Protein AF-A0A392R2T8-F1 (afdb_monomer_lite)

Structure (mmCIF, N/CA/C/O backbone):
data_AF-A0A392R2T8-F1
#
_entry.id   AF-A0A392R2T8-F1
#
loop_
_atom_site.group_PDB
_atom_site.id
_atom_site.type_symbol
_atom_site.label_atom_id
_atom_site.label_alt_id
_atom_site.label_comp_id
_atom_site.label_asym_id
_atom_site.label_entity_id
_atom_site.label_seq_id
_atom_site.pdbx_PDB_ins_code
_atom_site.Cartn_x
_atom_site.Cartn_y
_atom_site.Cartn_z
_atom_site.occupancy
_atom_site.B_iso_or_equiv
_atom_site.auth_seq_id
_atom_site.auth_comp_id
_atom_site.auth_asym_id
_atom_site.auth_atom_id
_atom_site.pdbx_PDB_model_num
ATOM 1 N N . MET A 1 1 ? 22.264 36.552 3.301 1.00 37.47 1 MET A N 1
ATOM 2 C CA . MET A 1 1 ? 21.047 35.847 3.755 1.00 37.47 1 MET A CA 1
ATOM 3 C C . MET A 1 1 ? 21.154 34.406 3.287 1.00 37.47 1 MET A C 1
ATOM 5 O O . MET A 1 1 ? 20.935 34.128 2.118 1.00 37.47 1 MET A O 1
ATOM 9 N N . THR A 1 2 ? 21.629 33.518 4.153 1.00 40.84 2 THR A N 1
ATOM 10 C CA . THR A 1 2 ? 21.805 32.093 3.854 1.00 40.84 2 THR A CA 1
ATOM 11 C C . THR A 1 2 ? 20.464 31.393 4.055 1.00 40.84 2 THR A C 1
ATOM 13 O O . THR A 1 2 ? 20.014 31.260 5.191 1.00 40.84 2 THR A O 1
ATOM 16 N N . SER A 1 3 ? 19.798 30.997 2.971 1.00 45.34 3 SER A N 1
ATOM 17 C CA . SER A 1 3 ? 18.601 30.161 3.062 1.00 45.34 3 SER A CA 1
ATOM 18 C C . SER A 1 3 ? 19.018 28.693 3.094 1.00 45.34 3 SER A C 1
ATOM 20 O O . SER A 1 3 ? 19.677 28.188 2.188 1.00 45.34 3 SER A O 1
ATOM 22 N N . SER A 1 4 ? 18.686 28.052 4.204 1.00 64.44 4 SER A N 1
ATOM 23 C CA . SER A 1 4 ? 18.873 26.648 4.522 1.00 64.44 4 SER A CA 1
ATOM 24 C C . SER A 1 4 ? 17.864 25.765 3.782 1.00 64.44 4 SER A C 1
ATOM 26 O O . SER A 1 4 ? 16.666 26.024 3.801 1.00 64.44 4 SER A O 1
ATOM 28 N N . SER A 1 5 ? 18.333 24.663 3.197 1.00 53.94 5 SER A N 1
ATOM 29 C CA . SER A 1 5 ? 17.568 23.408 3.094 1.00 53.94 5 SER A CA 1
ATOM 30 C C . SER A 1 5 ? 18.491 22.273 2.640 1.00 53.94 5 SER A C 1
ATOM 32 O O . SER A 1 5 ? 18.544 21.908 1.471 1.00 53.94 5 SER A O 1
ATOM 34 N N . ASN A 1 6 ? 19.224 21.681 3.587 1.00 55.44 6 ASN A N 1
ATOM 35 C CA . ASN A 1 6 ? 19.895 20.391 3.385 1.00 55.44 6 ASN A CA 1
ATOM 36 C C . ASN A 1 6 ? 18.845 19.267 3.355 1.00 55.44 6 ASN A C 1
ATOM 38 O O . ASN A 1 6 ? 18.786 18.429 4.251 1.00 55.44 6 ASN A O 1
ATOM 42 N N . ALA A 1 7 ? 17.972 19.269 2.350 1.00 63.34 7 ALA A N 1
ATOM 43 C CA . ALA A 1 7 ? 17.141 18.118 2.046 1.00 63.34 7 ALA A CA 1
ATOM 44 C C . ALA A 1 7 ? 17.959 17.203 1.128 1.00 63.34 7 ALA A C 1
ATOM 46 O O . ALA A 1 7 ? 18.077 17.457 -0.069 1.00 63.34 7 ALA A O 1
ATOM 47 N N . TYR A 1 8 ? 18.582 16.175 1.708 1.00 73.12 8 TYR A N 1
ATOM 48 C CA . TYR A 1 8 ? 19.346 15.170 0.969 1.00 73.12 8 TYR A CA 1
ATOM 49 C C . TYR A 1 8 ? 18.375 14.241 0.226 1.00 73.12 8 TYR A C 1
ATOM 51 O O . TYR A 1 8 ? 18.121 13.108 0.632 1.00 73.12 8 TYR A O 1
ATOM 59 N N . TRP A 1 9 ? 17.743 14.762 -0.824 1.00 81.06 9 TRP A N 1
ATOM 60 C CA . TRP A 1 9 ? 16.921 13.966 -1.722 1.00 81.06 9 TRP A CA 1
ATOM 61 C C . TRP A 1 9 ? 17.826 13.151 -2.648 1.00 81.06 9 TRP A C 1
ATOM 63 O O . TR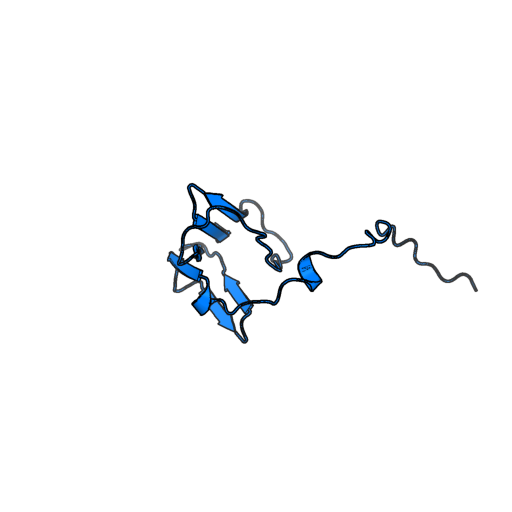P A 1 9 ? 18.852 13.665 -3.104 1.00 81.06 9 TRP A O 1
ATOM 73 N N . PRO A 1 10 ? 17.469 11.892 -2.952 1.00 87.56 10 PRO A N 1
ATOM 74 C CA . PRO A 1 10 ? 18.188 11.138 -3.963 1.00 87.56 10 PRO A CA 1
ATOM 75 C C . PRO A 1 10 ? 18.121 11.879 -5.310 1.00 87.56 10 PRO A C 1
ATOM 77 O O . PRO A 1 10 ? 17.120 12.547 -5.595 1.00 87.56 10 PRO A O 1
ATOM 80 N N . PRO A 1 11 ? 19.163 11.771 -6.153 1.00 89.25 11 PRO A N 1
ATOM 81 C CA . PRO A 1 11 ? 19.143 12.377 -7.475 1.00 89.25 11 PRO A CA 1
ATOM 82 C C . PRO A 1 11 ? 17.993 11.805 -8.313 1.00 89.25 11 PRO A C 1
ATOM 84 O O . PRO A 1 11 ? 17.615 10.639 -8.175 1.00 89.25 11 PRO A O 1
ATOM 87 N N . SER A 1 12 ? 17.438 12.634 -9.197 1.00 87.31 12 SER A N 1
ATOM 88 C CA . SER A 1 12 ? 16.323 12.252 -10.064 1.00 87.31 12 SER A CA 1
ATOM 89 C C . SER A 1 12 ? 16.658 11.001 -10.895 1.00 87.31 12 SER A C 1
ATOM 91 O O . SER A 1 12 ? 17.644 11.022 -11.631 1.00 87.31 12 SER A O 1
ATOM 93 N N . PRO A 1 13 ? 15.816 9.951 -10.883 1.00 87.31 13 PRO A N 1
ATOM 94 C CA . PRO A 1 13 ? 16.061 8.712 -11.631 1.00 87.31 13 PRO A CA 1
ATOM 95 C C . PRO A 1 13 ? 16.061 8.850 -13.164 1.00 87.31 13 PRO A C 1
ATOM 97 O O . PRO A 1 13 ? 16.352 7.884 -13.860 1.00 87.31 13 PRO A O 1
ATOM 100 N N . GLY A 1 14 ? 15.642 9.994 -13.720 1.00 90.56 14 GLY A N 1
ATOM 101 C CA . GLY A 1 14 ? 15.498 10.217 -15.170 1.00 90.56 14 GLY A CA 1
ATOM 102 C C . GLY A 1 14 ? 14.317 9.482 -15.826 1.00 90.56 14 GLY A C 1
ATOM 103 O O . GLY A 1 14 ? 13.829 9.910 -16.870 1.00 90.56 14 GLY A O 1
ATOM 104 N N . TYR A 1 15 ? 13.797 8.427 -15.193 1.00 90.06 15 TYR A N 1
ATOM 105 C CA . TYR A 1 15 ? 12.636 7.665 -15.645 1.00 90.06 15 TYR A CA 1
ATOM 106 C C . TYR A 1 15 ? 11.700 7.314 -14.481 1.00 90.06 15 TYR A C 1
ATOM 108 O O . TYR A 1 15 ? 12.128 6.783 -13.459 1.00 90.06 15 TYR A O 1
ATOM 116 N N . TRP A 1 16 ? 10.402 7.571 -14.662 1.00 89.19 16 TRP A N 1
ATOM 117 C CA . TRP A 1 16 ? 9.364 7.323 -13.658 1.00 89.19 16 TRP A CA 1
ATOM 118 C C . TRP A 1 16 ? 8.359 6.290 -14.179 1.00 89.19 16 TRP A C 1
ATOM 120 O O . TRP A 1 16 ? 7.445 6.660 -14.916 1.00 89.19 16 TRP A O 1
ATOM 130 N N . PRO A 1 17 ? 8.478 4.999 -13.820 1.00 88.56 17 PRO A N 1
ATOM 131 C CA . PRO A 1 17 ? 7.552 3.976 -14.306 1.00 88.56 17 PRO A CA 1
ATOM 132 C C . PRO A 1 17 ? 6.106 4.247 -13.867 1.00 88.56 17 PRO A C 1
ATOM 134 O O . PRO A 1 17 ? 5.181 4.022 -14.641 1.00 88.56 17 PRO A O 1
ATOM 137 N N . SER A 1 18 ? 5.898 4.809 -12.674 1.00 87.69 18 SER A N 1
ATOM 138 C CA . SER A 1 18 ? 4.567 5.130 -12.142 1.00 87.69 18 SER A CA 1
ATOM 139 C C . SER A 1 18 ? 3.787 6.150 -12.978 1.00 87.69 18 SER A C 1
ATOM 141 O O . SER A 1 18 ? 2.564 6.089 -12.991 1.00 87.69 18 SER A O 1
ATOM 143 N N . SER A 1 19 ? 4.452 7.052 -13.714 1.00 88.31 19 SER A N 1
ATOM 144 C CA . SER A 1 19 ? 3.772 8.036 -14.575 1.00 88.31 19 SER A CA 1
ATOM 145 C C . SER A 1 19 ? 3.317 7.453 -15.915 1.00 88.31 19 SER A C 1
ATOM 147 O O . SER A 1 19 ? 2.468 8.035 -16.589 1.00 88.31 19 SER A O 1
ATOM 149 N N . LYS A 1 20 ? 3.865 6.297 -16.314 1.00 90.06 20 LYS A N 1
ATOM 150 C CA . LYS A 1 20 ? 3.491 5.600 -17.553 1.00 90.06 20 LYS A CA 1
ATOM 151 C C . LYS A 1 20 ? 2.230 4.756 -17.399 1.00 90.06 20 LYS A C 1
ATOM 153 O O . LYS A 1 20 ? 1.545 4.513 -18.390 1.00 90.06 20 LYS A O 1
ATOM 158 N N . PHE A 1 21 ? 1.906 4.329 -16.180 1.00 87.38 21 PHE A N 1
ATOM 159 C CA . PHE A 1 21 ? 0.724 3.520 -15.898 1.00 87.38 21 PHE A CA 1
ATOM 160 C C . PHE A 1 21 ? -0.388 4.382 -15.294 1.00 87.38 21 PHE A C 1
ATOM 162 O O . PHE A 1 21 ? -0.161 5.145 -14.360 1.00 87.38 21 PHE A O 1
ATOM 169 N N . LYS A 1 22 ? -1.615 4.259 -15.816 1.00 86.38 22 LYS A N 1
ATOM 170 C CA . LYS A 1 22 ? -2.779 4.945 -15.238 1.00 86.38 22 LYS A CA 1
ATOM 171 C C . LYS A 1 22 ? -3.244 4.243 -13.965 1.00 86.38 22 LYS A C 1
ATOM 173 O O . LYS A 1 22 ? -3.344 3.017 -13.934 1.00 86.38 22 LYS A O 1
ATOM 178 N N . SER A 1 23 ? -3.628 5.034 -12.967 1.00 86.62 23 SER A N 1
ATOM 179 C CA . SER A 1 23 ? -4.340 4.542 -11.787 1.00 86.62 23 SER A CA 1
ATOM 180 C C . SER A 1 23 ? -5.647 3.861 -12.196 1.00 86.62 23 SER A C 1
ATOM 182 O O . SER A 1 23 ? -6.360 4.331 -13.086 1.00 86.62 23 SER A O 1
ATOM 184 N N . MET A 1 24 ? -5.970 2.750 -11.539 1.00 87.12 24 MET A N 1
ATOM 185 C CA . MET A 1 24 ? -7.190 1.984 -11.789 1.00 87.12 24 MET A CA 1
ATOM 186 C C . MET A 1 24 ? -8.182 2.126 -10.642 1.00 87.12 24 MET A C 1
ATOM 188 O O . MET A 1 24 ? -7.788 2.466 -9.525 1.00 87.12 24 MET A O 1
ATOM 192 N N . SER A 1 25 ? -9.461 1.837 -10.904 1.00 89.56 25 SER A N 1
ATOM 193 C CA . SER A 1 25 ? -10.437 1.803 -9.824 1.00 89.56 25 SER A CA 1
ATOM 194 C C . SER A 1 25 ? -10.337 0.551 -8.962 1.00 89.56 25 SER A C 1
ATOM 196 O O . SER A 1 25 ? -10.137 -0.541 -9.496 1.00 89.56 25 SER A O 1
ATOM 198 N N . PHE A 1 26 ? -10.479 0.694 -7.640 1.00 89.62 26 PHE A N 1
ATOM 199 C CA . PHE A 1 26 ? -10.313 -0.426 -6.704 1.00 89.62 26 PHE A CA 1
ATOM 200 C C . PHE A 1 26 ? -11.229 -1.596 -7.070 1.00 89.62 26 PHE A C 1
ATOM 202 O O . PHE A 1 26 ? -10.733 -2.674 -7.377 1.00 89.62 26 PHE A O 1
ATOM 209 N N . TYR A 1 27 ? -12.541 -1.361 -7.182 1.00 88.81 27 TYR A N 1
ATOM 210 C CA . TYR A 1 27 ? -13.518 -2.406 -7.519 1.00 88.81 27 TYR A CA 1
ATOM 211 C C . TYR A 1 27 ? -13.366 -2.993 -8.931 1.00 88.81 27 TYR A C 1
ATOM 213 O O . TYR A 1 27 ? -13.971 -4.014 -9.241 1.00 88.81 27 TYR A O 1
ATOM 221 N N . LYS A 1 28 ? -12.552 -2.381 -9.802 1.00 90.25 28 LYS A N 1
ATOM 222 C CA . LYS A 1 28 ? -12.234 -2.941 -11.123 1.00 90.25 28 LYS A CA 1
ATOM 223 C C . LYS A 1 28 ? -11.099 -3.966 -11.061 1.00 90.25 28 LYS A C 1
ATOM 225 O O . LYS A 1 28 ? -11.040 -4.850 -11.912 1.00 90.25 28 LYS A O 1
ATOM 230 N N . GLY A 1 29 ? -10.183 -3.832 -10.101 1.00 89.12 29 GLY A N 1
ATOM 231 C CA . GLY A 1 29 ? -8.988 -4.678 -9.988 1.00 89.12 29 GLY A CA 1
ATOM 232 C C . GLY A 1 29 ? -8.974 -5.610 -8.789 1.00 89.12 29 GLY A C 1
ATOM 233 O O . GLY A 1 29 ? -8.360 -6.676 -8.849 1.00 89.12 29 GLY A O 1
ATOM 234 N N . PHE A 1 30 ? -9.655 -5.219 -7.718 1.00 92.50 30 PHE A N 1
ATOM 235 C CA . PHE A 1 30 ? -9.531 -5.811 -6.400 1.00 92.50 30 PHE A CA 1
ATOM 236 C C . PHE A 1 30 ? -10.901 -6.060 -5.776 1.00 92.50 30 PHE A C 1
ATOM 238 O O . PHE A 1 30 ? -11.884 -5.374 -6.052 1.00 92.50 30 PHE A O 1
ATOM 245 N N . THR A 1 31 ? -10.939 -7.064 -4.912 1.00 93.25 31 THR A N 1
ATOM 246 C CA . THR A 1 31 ? -12.080 -7.412 -4.073 1.00 93.25 31 THR A CA 1
ATOM 247 C C . THR A 1 31 ? -11.616 -7.524 -2.631 1.00 93.25 31 THR A C 1
ATOM 249 O O . THR A 1 31 ? -10.466 -7.893 -2.372 1.00 93.25 31 THR A O 1
ATOM 252 N N . ASN A 1 32 ? -12.510 -7.238 -1.687 1.00 92.88 32 ASN A N 1
ATOM 253 C CA . ASN A 1 32 ? -12.251 -7.541 -0.285 1.00 92.88 32 ASN A CA 1
ATOM 254 C C . ASN A 1 32 ? -11.987 -9.052 -0.129 1.00 92.88 32 ASN A C 1
ATOM 256 O O . ASN A 1 32 ? -12.614 -9.875 -0.804 1.00 92.88 32 ASN A O 1
ATOM 260 N N . LEU A 1 33 ? -11.005 -9.391 0.705 1.00 92.19 33 LEU A N 1
ATOM 261 C CA . LEU A 1 33 ? -10.674 -10.762 1.078 1.00 92.19 33 LEU A CA 1
ATOM 262 C C . LEU A 1 33 ? -11.301 -11.105 2.432 1.00 92.19 33 LEU A C 1
ATOM 264 O O . LEU A 1 33 ? -11.855 -12.190 2.582 1.00 92.19 33 LEU A O 1
ATOM 268 N N . TRP A 1 34 ? -11.190 -10.190 3.395 1.00 92.69 34 TRP A N 1
ATOM 269 C CA . TRP A 1 34 ? -11.742 -10.309 4.742 1.00 92.69 34 TRP A CA 1
ATOM 270 C C . TRP A 1 34 ? -11.860 -8.923 5.398 1.00 92.69 34 TRP A C 1
ATOM 272 O O . TRP A 1 34 ? -11.258 -7.951 4.935 1.00 92.69 34 TRP A O 1
ATOM 282 N N . GLY A 1 35 ? -12.641 -8.826 6.476 1.00 90.62 35 GLY A N 1
ATOM 283 C CA . GLY A 1 35 ? -12.849 -7.575 7.216 1.00 90.62 35 GLY A CA 1
ATOM 284 C C . GLY A 1 35 ? -13.549 -6.470 6.410 1.00 90.62 35 GLY A C 1
ATOM 285 O O . GLY A 1 35 ? -13.011 -5.362 6.342 1.00 90.62 35 GLY A O 1
ATOM 286 N N . PRO A 1 36 ? -14.720 -6.723 5.784 1.00 88.69 36 PRO A N 1
ATOM 287 C CA . PRO A 1 36 ? -15.446 -5.708 5.012 1.00 88.69 36 PRO A CA 1
ATOM 288 C C . PRO A 1 36 ? -15.900 -4.517 5.867 1.00 88.69 36 PRO A C 1
ATOM 290 O O . PRO A 1 36 ? -15.9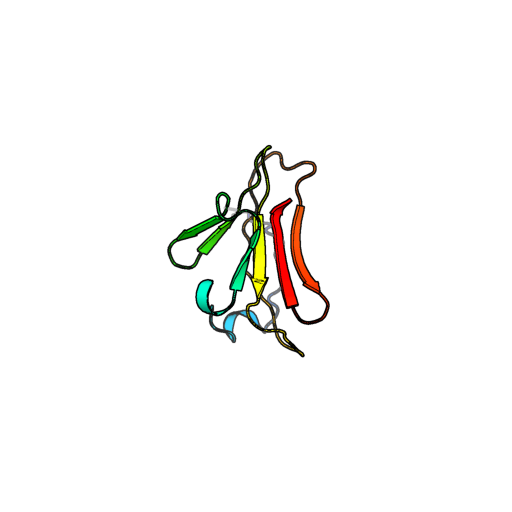93 -3.404 5.360 1.00 88.69 36 PRO A O 1
ATOM 293 N N . GLN A 1 37 ? -16.135 -4.730 7.165 1.00 91.06 37 GLN A N 1
ATOM 294 C CA . GLN A 1 37 ? -16.465 -3.673 8.123 1.00 91.06 37 GLN A CA 1
ATOM 295 C C . GLN A 1 37 ? -15.293 -2.708 8.388 1.00 91.06 37 GLN A C 1
ATOM 297 O O . GLN A 1 37 ? -15.522 -1.567 8.779 1.00 91.06 37 GLN A O 1
ATOM 302 N N . HIS A 1 38 ? -14.058 -3.151 8.124 1.00 92.12 38 HIS A N 1
ATOM 303 C CA . HIS A 1 38 ? -12.811 -2.402 8.310 1.00 92.12 38 HIS A CA 1
ATOM 304 C C . HIS A 1 38 ? -12.249 -1.854 6.991 1.00 92.12 38 HIS A C 1
ATOM 306 O O . HIS A 1 38 ? -11.045 -1.630 6.852 1.00 92.12 38 HIS A O 1
ATOM 312 N N . GLN A 1 39 ? -13.122 -1.666 5.997 1.00 92.38 39 GLN A N 1
ATOM 313 C CA . GLN A 1 39 ? -12.764 -1.172 4.676 1.00 92.38 39 GLN A CA 1
ATOM 314 C C . GLN A 1 39 ? -13.715 -0.050 4.244 1.00 92.38 39 GLN A C 1
ATOM 316 O O . GLN A 1 39 ? -14.933 -0.210 4.226 1.00 92.38 39 GLN A O 1
ATOM 321 N N . ARG A 1 40 ? -13.155 1.090 3.833 1.00 92.06 40 ARG A N 1
ATOM 322 C CA . ARG A 1 40 ? -13.899 2.249 3.324 1.00 92.06 40 ARG A CA 1
ATOM 323 C C . ARG A 1 40 ? -13.273 2.709 2.021 1.00 92.06 40 ARG A C 1
ATOM 325 O O . ARG A 1 40 ? -12.059 2.875 1.937 1.00 92.06 40 ARG A O 1
ATOM 332 N N . LEU A 1 41 ? -14.102 2.908 1.002 1.00 90.75 41 LEU A N 1
ATOM 333 C CA . LEU A 1 41 ? -13.661 3.408 -0.294 1.00 90.75 41 LEU A CA 1
ATOM 334 C C . LEU A 1 41 ? -14.211 4.811 -0.528 1.00 90.75 41 LEU A C 1
ATOM 336 O O . LEU A 1 41 ? -15.424 4.999 -0.568 1.00 90.75 41 LEU A O 1
ATOM 340 N N . GLU A 1 42 ? -13.319 5.773 -0.740 1.00 89.25 42 GLU A N 1
ATOM 341 C CA . GLU A 1 42 ? -13.674 7.160 -1.036 1.00 89.25 42 GLU A CA 1
ATOM 342 C C . GLU A 1 42 ? -12.898 7.644 -2.247 1.00 89.25 42 GLU A C 1
ATOM 344 O O . GLU A 1 42 ? -11.675 7.582 -2.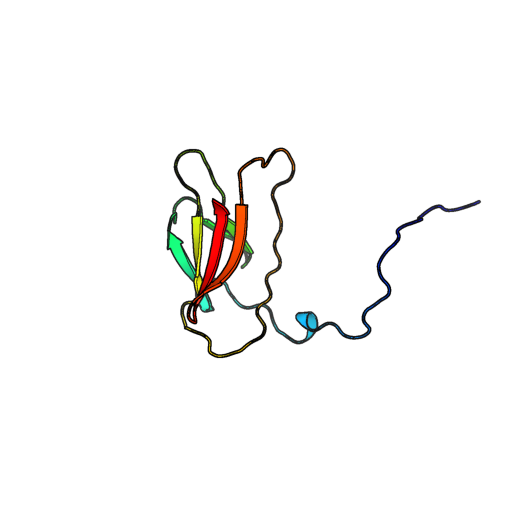257 1.00 89.25 42 GLU A O 1
ATOM 349 N N . GLN A 1 43 ? -13.599 8.115 -3.283 1.00 84.38 43 GLN A N 1
ATOM 350 C CA . GLN A 1 43 ? -12.976 8.705 -4.479 1.00 84.38 43 GLN A CA 1
ATOM 351 C C . GLN A 1 43 ? -11.806 7.878 -5.040 1.00 84.38 43 GLN A C 1
ATOM 353 O O . GLN A 1 43 ? -10.799 8.410 -5.498 1.00 84.38 43 GLN A O 1
ATOM 358 N N . ASN A 1 44 ? -11.961 6.552 -5.017 1.00 83.50 44 ASN A N 1
ATOM 359 C CA . ASN A 1 44 ? -10.973 5.588 -5.483 1.00 83.50 44 ASN A CA 1
ATOM 360 C C . ASN A 1 44 ? -9.707 5.413 -4.617 1.00 83.50 44 ASN A C 1
ATOM 362 O O . ASN A 1 44 ? -8.790 4.690 -5.006 1.00 83.50 44 ASN A O 1
ATOM 366 N N . ALA A 1 45 ? -9.676 6.018 -3.433 1.00 88.62 45 ALA A N 1
ATOM 367 C CA . ALA A 1 45 ? -8.757 5.685 -2.360 1.00 88.62 45 ALA A CA 1
ATOM 368 C C . ALA A 1 45 ? -9.396 4.629 -1.452 1.00 88.62 45 ALA A C 1
ATOM 370 O O . ALA A 1 45 ? -10.552 4.753 -1.039 1.00 88.62 45 ALA A O 1
ATOM 371 N N . LEU A 1 46 ? -8.637 3.576 -1.159 1.00 91.50 46 LEU A N 1
ATOM 372 C CA . LEU A 1 46 ? -9.040 2.558 -0.203 1.00 91.50 46 LEU A CA 1
ATOM 373 C C . LEU A 1 46 ? -8.405 2.857 1.150 1.00 91.50 46 LEU A C 1
ATOM 375 O O . LEU A 1 46 ? -7.181 2.906 1.263 1.00 91.50 46 LEU A O 1
ATOM 379 N N . THR A 1 47 ? -9.242 2.969 2.170 1.00 92.25 47 THR A N 1
ATOM 380 C CA . THR A 1 47 ? -8.819 3.023 3.563 1.00 92.25 47 THR A CA 1
ATOM 381 C C . THR A 1 47 ? -9.164 1.695 4.212 1.00 92.25 47 THR A C 1
ATOM 383 O O . THR A 1 47 ? -10.330 1.300 4.250 1.00 92.25 47 THR A O 1
ATOM 386 N N . ILE A 1 48 ? -8.143 1.016 4.719 1.00 92.00 48 ILE A N 1
ATOM 387 C CA . ILE A 1 48 ? -8.278 -0.153 5.585 1.00 92.00 48 ILE A CA 1
ATOM 388 C C . ILE A 1 48 ? -7.696 0.184 6.950 1.00 92.00 48 ILE A C 1
ATOM 390 O O . ILE A 1 48 ? -6.734 0.950 7.040 1.00 92.00 48 ILE A O 1
ATOM 394 N N . TRP A 1 49 ? -8.303 -0.346 8.003 1.00 90.69 49 TRP A N 1
ATOM 395 C CA . TRP A 1 49 ? -7.824 -0.156 9.366 1.00 90.69 49 TRP A CA 1
ATOM 396 C C . TRP A 1 49 ? -7.891 -1.456 10.159 1.00 90.69 49 TRP A C 1
ATOM 398 O O . TRP A 1 49 ? -8.509 -2.432 9.743 1.00 90.69 49 TRP A O 1
ATOM 408 N N . LEU A 1 50 ? -7.180 -1.458 11.278 1.00 90.81 50 LEU A N 1
ATOM 409 C CA . LEU A 1 50 ? -7.102 -2.551 12.229 1.00 90.81 50 LEU A CA 1
ATOM 410 C C . LEU A 1 50 ? -7.596 -2.007 13.554 1.00 90.81 50 LEU A C 1
ATOM 412 O O . LEU A 1 50 ? -7.154 -0.946 14.003 1.00 90.81 50 LEU A O 1
ATOM 416 N N . ASP A 1 51 ? -8.497 -2.747 14.172 1.00 88.25 51 ASP A N 1
ATOM 417 C CA . ASP A 1 51 ? -8.854 -2.560 15.564 1.00 88.25 51 ASP A CA 1
ATOM 418 C C . ASP A 1 51 ? -8.602 -3.861 16.342 1.00 88.25 51 ASP A C 1
ATOM 420 O O . ASP A 1 51 ? -8.046 -4.829 15.825 1.00 88.25 51 ASP A O 1
ATOM 424 N N . ARG A 1 52 ? -8.997 -3.898 17.617 1.00 86.19 52 ARG A N 1
ATOM 425 C CA . ARG A 1 52 ? -8.830 -5.107 18.442 1.00 86.19 52 ARG A CA 1
ATOM 426 C C . ARG A 1 52 ? -9.699 -6.281 17.983 1.00 86.19 52 ARG A C 1
ATOM 428 O O . ARG A 1 52 ? -9.488 -7.390 18.461 1.00 86.19 52 ARG A O 1
ATOM 435 N N . THR A 1 53 ? -10.702 -6.038 17.144 1.00 88.06 53 THR A N 1
ATOM 436 C CA . THR A 1 53 ? -11.653 -7.057 16.698 1.00 88.06 53 THR A CA 1
ATOM 437 C C . THR A 1 53 ? -11.159 -7.758 15.442 1.00 88.06 53 THR A C 1
ATOM 439 O O . THR A 1 53 ? -11.215 -8.983 15.367 1.00 88.06 53 THR A O 1
ATOM 442 N N . SER A 1 54 ? -10.663 -7.005 14.458 1.00 88.75 54 SER A N 1
ATOM 443 C CA . SER A 1 54 ? -10.091 -7.552 13.228 1.00 88.75 54 SER A CA 1
ATOM 444 C C . SER A 1 54 ? -9.364 -6.481 12.418 1.00 88.75 54 SER A C 1
ATOM 446 O O . SER A 1 54 ? -9.660 -5.292 12.511 1.00 88.75 54 SER A O 1
ATOM 448 N N . GLY A 1 55 ? -8.435 -6.922 11.577 1.00 91.56 55 GLY A N 1
ATOM 449 C CA . GLY A 1 55 ? -7.883 -6.106 10.500 1.00 91.56 55 GLY A CA 1
ATOM 450 C C . GLY A 1 55 ? -8.734 -6.129 9.234 1.00 91.56 55 GLY A C 1
ATOM 451 O O . GLY A 1 55 ? -9.936 -6.424 9.251 1.00 91.56 55 GLY A O 1
ATOM 452 N N . SER A 1 56 ? -8.082 -5.871 8.105 1.00 94.56 56 SER A N 1
ATOM 453 C CA . SER A 1 56 ? -8.711 -5.989 6.793 1.00 94.56 56 SER A CA 1
ATOM 454 C C . SER A 1 56 ? -7.702 -6.370 5.719 1.00 94.56 56 SER A C 1
ATOM 456 O O . SER A 1 56 ? -6.499 -6.124 5.829 1.00 94.56 56 SER A O 1
ATOM 458 N N . GLY A 1 57 ? -8.197 -6.951 4.632 1.00 94.06 57 GLY A N 1
ATOM 459 C CA . GLY A 1 57 ? -7.366 -7.271 3.486 1.00 94.06 57 GLY A CA 1
ATOM 460 C C . GLY A 1 57 ? -8.157 -7.363 2.197 1.00 94.06 57 GLY A C 1
ATOM 461 O O . GLY A 1 57 ? -9.354 -7.654 2.181 1.00 94.06 57 GLY A O 1
ATOM 462 N N . PHE A 1 58 ? -7.463 -7.154 1.086 1.00 94.38 58 PHE A N 1
ATOM 463 C CA . PHE A 1 58 ? -8.025 -7.252 -0.252 1.00 94.38 58 PHE A CA 1
ATOM 464 C C . PHE A 1 58 ? -7.104 -8.037 -1.175 1.00 94.38 58 PHE A C 1
ATOM 466 O O . PHE A 1 58 ? -5.889 -8.083 -0.985 1.00 94.38 58 PHE A O 1
ATOM 473 N N . LYS A 1 59 ? -7.690 -8.655 -2.198 1.00 94.25 59 LYS A N 1
ATOM 474 C CA . LYS A 1 59 ? -6.959 -9.401 -3.224 1.00 94.25 59 LYS A CA 1
ATOM 475 C C . LYS A 1 59 ? -7.354 -8.958 -4.621 1.00 94.25 59 LYS A C 1
ATOM 477 O O . LYS A 1 59 ? -8.441 -8.420 -4.826 1.00 94.25 59 LYS A O 1
ATOM 482 N N . SER A 1 60 ? -6.495 -9.218 -5.595 1.00 93.62 60 SER A N 1
ATOM 483 C CA . SER A 1 60 ? -6.827 -9.033 -7.000 1.00 93.62 60 SER A CA 1
ATOM 484 C C . SER A 1 60 ? -7.952 -9.974 -7.427 1.00 93.62 60 SER A C 1
ATOM 486 O O . SER A 1 60 ? -8.050 -11.114 -6.972 1.00 93.62 60 SER A O 1
ATOM 488 N N . VAL A 1 61 ? -8.815 -9.490 -8.320 1.00 92.50 61 VAL A N 1
ATOM 489 C CA . VAL A 1 61 ? -9.924 -10.283 -8.879 1.00 92.50 61 VAL A CA 1
ATOM 490 C C . VAL A 1 61 ? -9.401 -11.351 -9.837 1.00 92.50 61 VAL A C 1
ATOM 492 O O . VAL A 1 61 ? -9.963 -12.440 -9.931 1.00 92.50 61 VAL A O 1
ATOM 495 N N . ARG A 1 62 ? -8.323 -11.040 -10.561 1.00 90.62 62 ARG A N 1
ATOM 496 C CA . ARG A 1 62 ? -7.703 -11.934 -11.540 1.00 90.62 62 ARG A CA 1
ATOM 497 C C . ARG A 1 62 ? -6.287 -12.305 -11.098 1.00 90.62 62 ARG A C 1
ATOM 499 O O . ARG A 1 62 ? -5.608 -11.457 -10.506 1.00 90.62 62 ARG A O 1
ATOM 506 N N . PRO A 1 63 ? -5.839 -13.531 -11.409 1.00 91.25 63 PRO A N 1
ATOM 507 C CA . PRO A 1 63 ? -4.445 -13.895 -11.272 1.00 91.25 63 PRO A CA 1
ATOM 508 C C . PRO A 1 63 ? -3.607 -13.209 -12.354 1.00 91.25 63 PRO A C 1
ATOM 510 O O . PRO A 1 63 ? -4.079 -12.928 -13.458 1.00 91.25 63 PRO A O 1
ATOM 513 N N . PH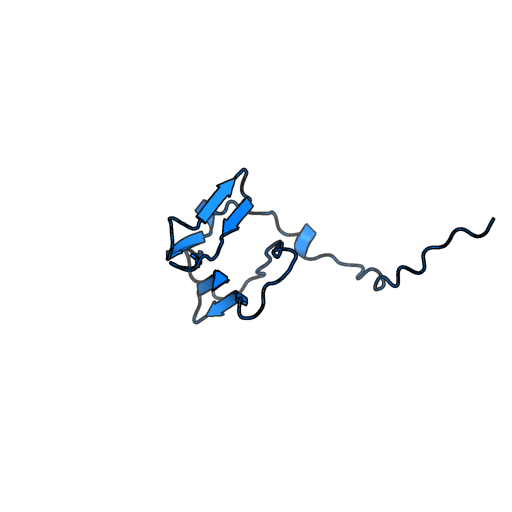E A 1 64 ? -2.340 -12.985 -12.044 1.00 88.81 64 PHE A N 1
ATOM 514 C CA . PHE A 1 64 ? -1.354 -12.392 -12.924 1.00 88.81 64 PHE A CA 1
ATOM 515 C C . PHE A 1 64 ? -0.194 -13.356 -13.155 1.00 88.81 64 PHE A C 1
ATOM 517 O O . PHE A 1 64 ? 0.256 -14.046 -12.242 1.00 88.81 64 PHE A O 1
ATOM 524 N N . ARG A 1 65 ? 0.319 -13.362 -14.387 1.00 90.81 65 ARG A N 1
ATOM 525 C CA . ARG A 1 65 ? 1.541 -14.087 -14.763 1.00 90.81 65 ARG A CA 1
ATOM 526 C C . ARG A 1 65 ? 2.781 -13.197 -14.670 1.00 90.81 65 ARG A C 1
ATOM 528 O O . ARG A 1 65 ? 3.843 -13.652 -14.267 1.00 90.81 65 ARG A O 1
ATOM 535 N N . SER A 1 66 ? 2.636 -11.935 -15.057 1.00 89.44 66 SER A N 1
ATOM 536 C CA . SER A 1 66 ? 3.659 -10.893 -15.004 1.00 89.44 66 SER A CA 1
ATOM 537 C C . SER A 1 66 ? 2.974 -9.527 -15.051 1.00 89.44 66 SER A C 1
ATOM 539 O O . SER A 1 66 ? 1.827 -9.413 -15.490 1.00 89.44 66 SER A O 1
ATOM 541 N N . GLY A 1 67 ? 3.652 -8.487 -14.576 1.00 89.88 67 GLY A N 1
ATOM 542 C CA . GLY A 1 67 ? 3.122 -7.130 -14.597 1.00 89.88 67 GLY A CA 1
ATOM 543 C C . GLY A 1 67 ? 3.874 -6.201 -13.657 1.00 89.88 67 GLY A C 1
ATOM 544 O O . GLY A 1 67 ? 4.654 -6.647 -12.817 1.00 89.88 67 GLY A O 1
ATOM 545 N N . TYR A 1 68 ? 3.627 -4.903 -1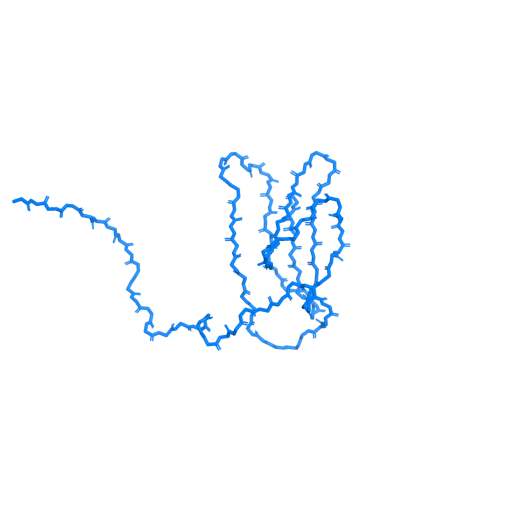3.813 1.00 90.56 68 TYR A N 1
ATOM 546 C CA . TYR A 1 68 ? 4.044 -3.897 -12.848 1.00 90.56 68 TYR A CA 1
ATOM 547 C C . TYR A 1 68 ? 2.898 -3.638 -11.874 1.00 90.56 68 TYR A C 1
ATOM 549 O O . TYR A 1 68 ? 1.786 -3.297 -12.281 1.00 90.56 68 TYR A O 1
ATOM 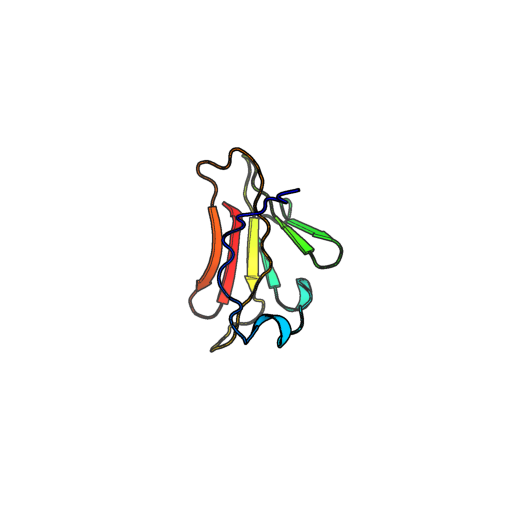557 N N . PHE A 1 69 ? 3.191 -3.788 -10.589 1.00 90.56 69 PHE A N 1
ATOM 558 C CA . PHE A 1 69 ? 2.234 -3.601 -9.518 1.00 90.56 69 PHE A CA 1
ATOM 559 C C . PHE A 1 69 ? 2.693 -2.456 -8.633 1.00 90.56 69 PHE A C 1
ATOM 561 O O . PHE A 1 69 ? 3.679 -2.568 -7.910 1.00 90.56 69 PHE A O 1
ATOM 568 N N . GLY A 1 70 ? 1.979 -1.341 -8.722 1.00 90.38 70 GLY A N 1
ATOM 569 C CA . GLY A 1 70 ? 2.225 -0.162 -7.910 1.00 90.38 70 GLY A CA 1
ATOM 570 C C . GLY A 1 70 ? 0.981 0.198 -7.119 1.00 90.38 70 GLY A C 1
ATOM 571 O O . GLY A 1 70 ? -0.135 0.112 -7.629 1.00 90.38 70 GLY A O 1
ATOM 572 N N . ALA A 1 71 ? 1.189 0.631 -5.883 1.00 90.31 71 ALA A N 1
ATOM 573 C CA . ALA A 1 71 ? 0.159 1.226 -5.054 1.00 90.31 71 ALA A CA 1
ATOM 574 C C . ALA A 1 71 ? 0.740 2.457 -4.359 1.00 90.31 71 ALA A C 1
ATOM 576 O O . ALA A 1 71 ? 1.893 2.454 -3.929 1.00 90.31 71 ALA A O 1
ATOM 577 N N . SER A 1 72 ? -0.068 3.509 -4.249 1.00 90.94 72 SER A N 1
ATOM 578 C CA . SER A 1 72 ? 0.252 4.641 -3.386 1.00 90.94 72 SER A CA 1
ATOM 579 C C . SER A 1 72 ? -0.260 4.316 -1.989 1.00 90.94 72 SER A C 1
ATOM 581 O O . SER A 1 72 ? -1.470 4.276 -1.777 1.00 90.94 72 SER A O 1
ATOM 583 N N . ILE A 1 73 ? 0.651 4.050 -1.055 1.00 91.62 73 ILE A N 1
ATOM 584 C CA . ILE A 1 73 ? 0.320 3.616 0.305 1.00 91.62 73 ILE A CA 1
ATOM 585 C C . ILE A 1 73 ? 0.641 4.753 1.271 1.00 91.62 73 ILE A C 1
ATOM 587 O O . ILE A 1 73 ? 1.743 5.299 1.256 1.00 91.62 73 ILE A O 1
ATOM 591 N N . LYS A 1 74 ? -0.325 5.093 2.125 1.00 91.88 74 LYS A N 1
ATOM 592 C CA . LYS A 1 74 ? -0.137 6.021 3.239 1.00 91.88 74 LYS A CA 1
ATOM 593 C C . LYS A 1 74 ? -0.295 5.254 4.544 1.00 91.88 74 LYS A C 1
ATOM 595 O O . LYS A 1 74 ? -1.344 4.662 4.780 1.00 91.88 74 LYS A O 1
ATOM 600 N N . LEU A 1 75 ? 0.747 5.277 5.370 1.00 90.12 75 LEU A N 1
ATOM 601 C CA . LEU A 1 75 ? 0.745 4.631 6.680 1.00 90.12 75 LEU A CA 1
ATOM 602 C C . LEU A 1 75 ? 0.149 5.551 7.750 1.00 90.12 75 LEU A C 1
ATOM 604 O O . LEU A 1 75 ? 0.145 6.779 7.604 1.00 90.12 75 LEU A O 1
ATOM 608 N N . GLN A 1 76 ? -0.359 4.941 8.821 1.00 85.81 76 GLN A N 1
ATOM 609 C CA . GLN A 1 76 ? -0.863 5.665 9.985 1.00 85.81 76 GLN A CA 1
ATOM 610 C C . GLN A 1 76 ? 0.296 6.357 10.724 1.00 85.81 76 GLN A C 1
ATOM 612 O O . GLN A 1 76 ? 1.330 5.726 10.950 1.00 85.81 76 GLN A O 1
ATOM 617 N N . PRO A 1 77 ? 0.155 7.638 11.103 1.00 86.31 77 PRO A N 1
ATOM 618 C CA . PRO A 1 77 ? 1.127 8.306 11.957 1.00 86.31 77 PRO A CA 1
ATOM 619 C C . PRO A 1 77 ? 0.961 7.867 13.422 1.00 86.31 77 PRO A C 1
ATOM 621 O O . PRO A 1 77 ? -0.153 7.631 13.883 1.00 86.31 77 PRO A O 1
ATOM 624 N N . GLY A 1 78 ? 2.060 7.829 14.178 1.00 90.38 78 GLY A N 1
ATOM 625 C CA . GLY A 1 78 ? 2.045 7.545 15.617 1.00 90.38 78 GLY A CA 1
ATOM 626 C C . GLY A 1 78 ? 2.507 6.131 15.973 1.00 90.38 78 GLY A C 1
ATOM 627 O O . GLY A 1 78 ? 3.386 5.573 15.320 1.00 90.38 78 GLY A O 1
ATOM 628 N N . TYR A 1 79 ? 1.963 5.578 17.060 1.00 84.69 79 TYR A N 1
ATOM 629 C CA . TYR A 1 79 ? 2.370 4.276 17.589 1.00 84.69 79 TYR A CA 1
ATOM 630 C C . TYR A 1 79 ? 1.669 3.132 16.848 1.00 84.69 79 TYR A C 1
ATOM 632 O O . TYR A 1 79 ? 0.474 2.907 17.025 1.00 84.69 79 TYR A O 1
ATOM 640 N N . THR A 1 80 ? 2.431 2.391 16.046 1.00 86.62 80 THR A N 1
ATOM 641 C CA . THR A 1 80 ? 1.961 1.233 15.267 1.00 86.62 80 THR A CA 1
ATOM 642 C C . THR A 1 80 ? 2.777 -0.025 15.584 1.00 86.62 80 THR A C 1
ATOM 644 O O . THR A 1 80 ? 3.064 -0.829 14.697 1.00 86.62 80 THR A O 1
ATOM 647 N N . ALA A 1 81 ? 3.235 -0.185 16.832 1.00 85.38 81 ALA A N 1
ATOM 648 C CA . ALA A 1 81 ? 4.037 -1.348 17.203 1.00 85.38 81 ALA A CA 1
ATOM 649 C C . ALA A 1 81 ? 3.210 -2.634 17.074 1.00 85.38 81 ALA A C 1
ATOM 651 O O . ALA A 1 81 ? 2.103 -2.720 17.601 1.00 85.38 81 ALA A O 1
ATOM 652 N N . GLY A 1 82 ? 3.766 -3.625 16.377 1.00 86.50 82 GLY A N 1
ATOM 653 C CA . GLY A 1 82 ? 3.107 -4.911 16.149 1.00 86.50 82 GLY A CA 1
ATOM 654 C C . GLY A 1 82 ? 2.045 -4.911 15.047 1.00 86.50 82 GLY A C 1
ATOM 655 O O . GLY A 1 82 ? 1.430 -5.949 14.856 1.00 86.50 82 GLY A O 1
ATOM 656 N N . VAL A 1 83 ? 1.855 -3.799 14.325 1.00 90.31 83 VAL A N 1
ATOM 657 C CA . VAL A 1 83 ? 0.940 -3.712 13.176 1.00 90.31 83 VAL A CA 1
ATOM 658 C C . VAL A 1 83 ? 1.734 -3.768 11.876 1.00 90.31 83 VAL A C 1
ATOM 660 O O . VAL A 1 83 ? 2.718 -3.043 11.707 1.00 90.31 83 VAL A O 1
ATOM 663 N N . ILE A 1 84 ? 1.293 -4.597 10.936 1.00 91.06 84 ILE A N 1
ATOM 664 C CA . ILE A 1 84 ? 1.924 -4.798 9.636 1.00 91.06 84 ILE A CA 1
ATOM 665 C C . ILE A 1 84 ? 0.979 -4.320 8.533 1.00 91.06 84 ILE A C 1
ATOM 667 O O . ILE A 1 84 ? -0.163 -4.745 8.413 1.00 91.06 84 ILE A O 1
ATOM 671 N N . THR A 1 85 ? 1.487 -3.440 7.665 1.00 93.00 85 THR A N 1
ATOM 672 C CA . THR A 1 85 ? 0.875 -3.166 6.356 1.00 93.00 85 THR A CA 1
ATOM 673 C C . THR A 1 85 ? 1.658 -3.906 5.292 1.00 93.00 85 THR A C 1
ATOM 675 O O . THR A 1 85 ? 2.814 -3.568 5.033 1.00 93.00 85 THR A O 1
ATOM 678 N N . ALA A 1 86 ? 1.041 -4.893 4.654 1.00 93.56 86 ALA A N 1
ATOM 679 C CA . ALA A 1 86 ? 1.702 -5.702 3.643 1.00 93.56 86 ALA A CA 1
ATOM 680 C C . ALA A 1 86 ? 1.052 -5.513 2.269 1.00 93.56 86 ALA A C 1
ATOM 682 O O . ALA A 1 86 ? -0.168 -5.564 2.140 1.00 93.56 86 ALA A O 1
ATOM 683 N N . PHE A 1 87 ? 1.880 -5.353 1.233 1.00 93.81 87 PHE A N 1
ATOM 684 C CA . PHE A 1 87 ? 1.488 -5.413 -0.177 1.00 93.81 87 PHE A CA 1
ATOM 685 C C . PHE A 1 87 ? 2.390 -6.411 -0.891 1.00 93.81 87 PHE A C 1
ATOM 687 O O . PHE A 1 87 ? 3.594 -6.183 -1.009 1.00 93.81 87 PHE A O 1
ATOM 694 N N . TYR A 1 88 ? 1.831 -7.538 -1.326 1.00 93.69 88 TYR A N 1
ATOM 695 C CA . TYR A 1 88 ? 2.628 -8.638 -1.857 1.00 93.69 88 TYR A CA 1
ATOM 696 C C . TYR A 1 88 ? 1.883 -9.455 -2.914 1.00 93.69 88 TYR A C 1
ATOM 698 O O . TYR A 1 88 ? 0.657 -9.437 -3.018 1.00 93.69 88 TYR A O 1
ATOM 706 N N . VAL A 1 89 ? 2.641 -10.224 -3.694 1.00 91.94 89 VAL A N 1
ATOM 707 C CA . VAL A 1 89 ? 2.115 -11.174 -4.681 1.00 91.94 89 VAL A CA 1
ATOM 708 C C . VAL A 1 89 ? 2.364 -12.594 -4.179 1.00 91.94 89 VAL A C 1
ATOM 710 O O . VAL A 1 89 ? 3.480 -12.935 -3.797 1.00 91.94 89 VAL A O 1
ATOM 713 N N . ARG A 1 90 ? 1.330 -13.438 -4.179 1.00 87.06 90 ARG A N 1
ATOM 714 C CA . ARG A 1 90 ? 1.395 -14.855 -3.792 1.00 87.06 90 ARG A CA 1
ATOM 715 C C . ARG A 1 90 ? 0.741 -15.720 -4.858 1.00 87.06 90 ARG A C 1
ATOM 717 O O . ARG A 1 90 ? -0.415 -15.483 -5.183 1.00 87.06 90 ARG A O 1
ATOM 724 N N . CYS A 1 91 ? 1.436 -16.773 -5.306 1.00 75.00 91 CYS A N 1
ATOM 725 C CA . CYS A 1 91 ? 0.904 -17.870 -6.136 1.00 75.00 91 CYS A CA 1
ATOM 726 C C . CYS A 1 91 ? -0.108 -17.391 -7.198 1.00 75.00 91 CYS A C 1
ATOM 728 O O . CYS A 1 91 ? -1.227 -17.891 -7.290 1.00 75.00 91 CYS A O 1
ATOM 730 N N . CYS A 1 92 ? 0.299 -16.355 -7.941 1.00 84.06 92 CYS A N 1
ATOM 731 C CA . CYS A 1 92 ? -0.439 -15.678 -9.013 1.00 84.06 92 CYS A CA 1
ATOM 732 C C . CYS A 1 92 ? -1.429 -14.569 -8.606 1.00 84.06 92 CYS A C 1
ATOM 734 O O . CYS A 1 92 ? -1.842 -13.825 -9.484 1.00 84.06 92 CYS A O 1
ATOM 736 N N . ASN A 1 93 ? -1.789 -14.370 -7.338 1.00 89.00 93 ASN A N 1
ATOM 737 C CA . ASN A 1 93 ? -2.673 -13.272 -6.915 1.00 89.00 93 ASN A CA 1
ATOM 738 C C . ASN A 1 93 ? -1.921 -12.178 -6.163 1.00 89.00 93 ASN A C 1
ATOM 740 O O . ASN A 1 93 ? -1.007 -12.458 -5.389 1.00 89.00 93 ASN A O 1
ATOM 744 N N . MET A 1 94 ? -2.347 -10.930 -6.350 1.00 88.38 94 MET A N 1
ATOM 745 C CA . MET A 1 94 ? -1.848 -9.824 -5.544 1.00 88.38 94 MET A CA 1
ATOM 746 C C . MET A 1 94 ? -2.752 -9.580 -4.343 1.00 88.38 94 MET A C 1
ATOM 748 O O . MET A 1 94 ? -3.971 -9.533 -4.499 1.00 88.38 94 MET A O 1
ATOM 752 N N . THR A 1 95 ? -2.157 -9.390 -3.169 1.00 91.62 95 THR A N 1
ATOM 753 C CA . THR A 1 95 ? -2.866 -9.237 -1.902 1.00 91.62 95 THR A CA 1
ATOM 754 C C . THR A 1 95 ? -2.278 -8.080 -1.099 1.00 91.62 95 THR A C 1
ATOM 756 O O . THR A 1 95 ? -1.060 -7.925 -1.015 1.00 91.62 95 THR A O 1
ATOM 759 N N . CYS A 1 96 ? -3.156 -7.299 -0.475 1.00 88.00 96 CYS A N 1
ATOM 760 C CA . CYS A 1 96 ? -2.799 -6.401 0.615 1.00 88.00 96 CYS A CA 1
ATOM 761 C C . CYS A 1 96 ? -3.471 -6.850 1.904 1.00 88.00 96 CYS A C 1
ATOM 763 O O . CYS A 1 96 ? -4.659 -7.185 1.884 1.00 88.00 96 CYS A O 1
ATOM 765 N N . THR A 1 97 ? -2.744 -6.792 3.014 1.00 91.44 97 THR A N 1
ATOM 766 C CA . THR A 1 97 ? -3.297 -7.014 4.355 1.00 91.44 97 THR A CA 1
ATOM 767 C C . THR A 1 97 ? -2.844 -5.924 5.315 1.00 91.44 97 THR A C 1
ATOM 769 O O . THR A 1 97 ? -1.785 -5.315 5.134 1.00 91.44 97 THR A O 1
ATOM 772 N N . PHE A 1 98 ? -3.701 -5.648 6.290 1.00 88.44 98 PHE A N 1
ATOM 773 C CA . PHE A 1 98 ? -3.421 -4.803 7.436 1.00 88.44 98 PHE A CA 1
ATOM 774 C C . PHE A 1 98 ? -3.847 -5.579 8.681 1.00 88.44 98 PHE A C 1
ATOM 776 O O . PHE A 1 98 ? -5.045 -5.793 8.892 1.00 88.44 98 PHE A O 1
ATOM 783 N N . ASP A 1 99 ? -2.853 -6.064 9.418 1.00 85.00 99 ASP A N 1
ATOM 784 C CA . ASP A 1 99 ? -2.968 -7.030 10.514 1.00 85.00 99 ASP A CA 1
ATOM 785 C C . ASP A 1 99 ? -2.035 -6.692 11.682 1.00 85.00 99 ASP A C 1
ATOM 787 O O . ASP A 1 99 ? -1.013 -6.003 11.452 1.00 85.00 99 ASP A O 1
#

Sequence (99 aa):
MTSSSNAYWPPSPGYWPSSKFKSMSFYKGFTNLWGPQHQRLEQNALTIWLDRTSGSGFKSVRPFRSGYFGASIKLQPGYTAGVITAFYVRCCNMTCTFD

pLDDT: mean 86.71, std 10.61, range [37.47, 94.56]

Organism: NCBI:txid97028

Radius of gyration: 17.2 Å; chains: 1; bounding box: 38×54×36 Å

Foldseek 3Di:
DDDDDPPPDDPDPVDDPVVVDDDDACVVFKDWPDDPVQWDADPRDIGGDQDPVGTTKMKTPFFDPDDDDDDDDDDDPDDDPPWDWDWDDDPRMTMTIID

Secondary structure (DSSP, 8-state):
--------PPPP-S--HHHHSPP--HHHHEEEEE-GGGEEEETTEEEE---SS--EEEEESS--SS--------PPSS--TT--EEEEEETTEEEEEE-

InterPro domains:
  IPR000757 Beta-glucanase-like, N-terminal domain [PF00722] (27-89)
  IPR000757 Beta-glucanase-like, N-terminal domain [PS51762] (2-99)
  IPR013320 Concanavalin A-like lectin/glucanase domain superfamily [SSF49899] (23-88)
  IPR044791 Beta-glucanase/XTH [PTHR31062] (23-89)